Protein AF-A0AA51RRJ1-F1 (afdb_monomer_lite)

Structure (mmCIF, N/CA/C/O backbone):
data_AF-A0AA51RRJ1-F1
#
_entry.id   AF-A0AA51RRJ1-F1
#
loop_
_atom_site.group_PDB
_atom_site.id
_atom_site.type_symbol
_atom_site.label_atom_id
_atom_site.label_alt_id
_atom_site.label_comp_id
_atom_site.label_asym_id
_atom_site.label_entity_id
_atom_site.label_seq_id
_atom_site.pdbx_PDB_ins_code
_atom_site.Cartn_x
_atom_site.Cartn_y
_atom_site.Cartn_z
_atom_site.occupancy
_atom_site.B_iso_or_equiv
_atom_site.auth_seq_id
_atom_site.auth_comp_id
_atom_site.auth_asym_id
_atom_site.auth_atom_id
_atom_site.pdbx_PDB_model_num
ATOM 1 N N . MET A 1 1 ? -23.775 11.816 -1.606 1.00 49.81 1 MET A N 1
ATOM 2 C CA . MET A 1 1 ? -23.199 10.953 -0.552 1.00 49.81 1 MET A CA 1
ATOM 3 C C . MET A 1 1 ? -22.429 9.851 -1.254 1.00 49.81 1 MET A C 1
ATOM 5 O O . MET A 1 1 ? -23.048 9.059 -1.952 1.00 49.81 1 MET A O 1
ATOM 9 N N . LEU A 1 2 ? -21.096 9.878 -1.212 1.00 57.72 2 LEU A N 1
ATOM 10 C CA . LEU A 1 2 ? -20.292 8.845 -1.871 1.00 57.72 2 LEU A CA 1
ATOM 11 C C . LEU A 1 2 ? -20.579 7.480 -1.220 1.00 57.72 2 LEU A C 1
ATOM 13 O O . LEU A 1 2 ? -20.707 7.421 0.006 1.00 57.72 2 LEU A O 1
ATOM 17 N N . PRO A 1 3 ? -20.689 6.389 -1.997 1.00 75.19 3 PRO A N 1
ATOM 18 C CA . PRO A 1 3 ? -20.961 5.073 -1.437 1.00 75.19 3 PRO A CA 1
ATOM 19 C C . PRO A 1 3 ? -19.845 4.686 -0.462 1.00 75.19 3 PRO A C 1
ATOM 21 O O . PRO A 1 3 ? -18.666 4.752 -0.816 1.00 75.19 3 PRO A O 1
ATOM 24 N N . LYS A 1 4 ? -20.198 4.234 0.750 1.00 65.88 4 LYS A N 1
ATOM 25 C CA . LYS A 1 4 ? -19.229 3.752 1.760 1.00 65.88 4 LYS A CA 1
ATOM 26 C C . LYS A 1 4 ? -18.230 2.745 1.175 1.00 65.88 4 LYS A C 1
ATOM 28 O O . LYS A 1 4 ? -17.065 2.759 1.557 1.00 65.88 4 LYS A O 1
ATOM 33 N N . ALA A 1 5 ? -18.669 1.925 0.219 1.00 67.06 5 ALA A N 1
ATOM 34 C CA . ALA A 1 5 ? -17.833 0.959 -0.490 1.00 67.06 5 ALA A CA 1
ATOM 35 C C . ALA A 1 5 ? -16.670 1.616 -1.259 1.00 67.06 5 ALA A C 1
ATOM 37 O O . ALA A 1 5 ? -15.538 1.143 -1.184 1.00 67.06 5 ALA A O 1
ATOM 38 N N . VAL A 1 6 ? -16.912 2.750 -1.928 1.00 66.19 6 VAL A N 1
ATOM 39 C CA . VAL A 1 6 ? -15.872 3.499 -2.656 1.00 66.19 6 VAL A CA 1
ATOM 40 C C . VAL A 1 6 ? -14.835 4.044 -1.674 1.00 66.19 6 VAL A C 1
ATOM 42 O O . VAL A 1 6 ? -13.634 3.913 -1.891 1.00 66.19 6 VAL A O 1
ATOM 45 N N . TYR A 1 7 ? -15.289 4.554 -0.528 1.00 66.81 7 TYR A N 1
ATOM 46 C CA . TYR A 1 7 ? -14.402 5.020 0.542 1.00 66.81 7 TYR A CA 1
ATOM 47 C C . TYR A 1 7 ? -13.611 3.878 1.209 1.00 66.81 7 TYR A C 1
ATOM 49 O O . TYR A 1 7 ? -12.478 4.072 1.648 1.00 66.81 7 TYR A O 1
ATOM 57 N N . GLN A 1 8 ? -14.179 2.670 1.277 1.00 66.44 8 GLN A N 1
ATOM 58 C CA . GLN A 1 8 ? -13.489 1.488 1.802 1.00 66.44 8 GLN A CA 1
ATOM 59 C C . GLN A 1 8 ? -12.389 0.973 0.865 1.00 66.44 8 GLN A C 1
ATOM 61 O O . GLN A 1 8 ? -11.382 0.462 1.371 1.00 66.44 8 GLN A O 1
ATOM 66 N N . LEU A 1 9 ? -12.583 1.115 -0.450 1.00 74.12 9 LEU A N 1
ATOM 67 C CA . LEU A 1 9 ? -11.659 0.680 -1.503 1.00 74.12 9 LEU A CA 1
ATOM 68 C C . LEU A 1 9 ? -10.574 1.715 -1.827 1.00 74.12 9 LEU A C 1
ATOM 70 O O . LEU A 1 9 ? -9.506 1.329 -2.288 1.00 74.12 9 LEU A O 1
ATOM 74 N N . LEU A 1 10 ? -10.797 2.996 -1.520 1.00 71.06 10 LEU A N 1
ATOM 75 C CA . LEU A 1 10 ? -9.845 4.093 -1.742 1.00 71.06 10 LEU A CA 1
ATOM 76 C C . LEU A 1 10 ? -8.381 3.761 -1.375 1.00 71.06 10 LEU A C 1
ATOM 78 O O . LEU A 1 10 ? -7.524 3.864 -2.250 1.00 71.06 10 LEU A O 1
ATOM 82 N N . PRO A 1 11 ? -8.049 3.315 -0.144 1.00 69.44 11 PRO A N 1
ATOM 83 C CA . PRO A 1 11 ? -6.660 3.013 0.217 1.00 69.44 11 PRO A CA 1
ATOM 84 C C . PRO A 1 11 ? -6.066 1.856 -0.590 1.00 69.44 11 PRO A C 1
ATOM 86 O O . PRO A 1 11 ? -4.878 1.874 -0.908 1.00 69.44 11 PRO A O 1
ATOM 89 N N . TYR A 1 12 ? -6.891 0.870 -0.951 1.00 74.00 12 TYR A N 1
ATOM 90 C CA . TYR A 1 12 ? -6.464 -0.238 -1.796 1.00 74.00 12 TYR A CA 1
ATOM 91 C C . TYR A 1 12 ? -6.172 0.249 -3.211 1.00 74.00 12 TYR A C 1
ATOM 93 O O . TYR A 1 12 ? -5.126 -0.103 -3.740 1.00 74.00 12 TYR A O 1
ATOM 101 N N . CYS A 1 13 ? -7.013 1.130 -3.769 1.00 76.12 13 CYS A N 1
ATOM 102 C CA 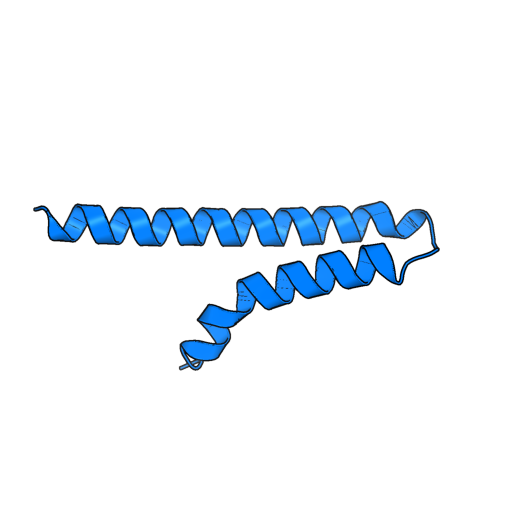. CYS A 1 13 ? -6.768 1.768 -5.062 1.00 76.12 13 CYS A CA 1
ATOM 103 C C . CYS A 1 13 ? -5.439 2.535 -5.077 1.00 76.12 13 CYS A C 1
ATOM 105 O O . CYS A 1 13 ? -4.639 2.323 -5.988 1.00 76.12 13 CYS A O 1
ATOM 107 N N . TYR A 1 14 ? -5.160 3.356 -4.055 1.00 72.06 14 TYR A N 1
ATOM 108 C CA . TY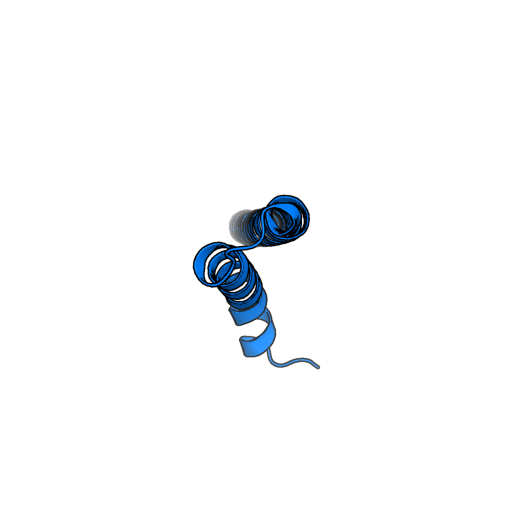R A 1 14 ? -3.887 4.083 -3.941 1.00 72.06 14 TYR A CA 1
ATOM 109 C C . TYR A 1 14 ? -2.678 3.139 -3.885 1.00 72.06 14 TYR A C 1
ATOM 111 O O . TYR A 1 14 ? -1.690 3.375 -4.580 1.00 72.06 14 TYR A O 1
ATOM 119 N N . LEU A 1 15 ? -2.765 2.042 -3.124 1.00 73.19 15 LEU A N 1
ATOM 120 C CA . LEU A 1 15 ? -1.701 1.035 -3.066 1.00 73.19 15 LEU A CA 1
ATOM 121 C C . LEU A 1 15 ? -1.523 0.296 -4.397 1.00 73.19 15 LEU A C 1
ATOM 123 O O . LEU A 1 15 ? -0.393 0.152 -4.857 1.00 73.19 15 LEU A O 1
ATOM 127 N N . THR A 1 16 ? -2.605 -0.127 -5.054 1.00 79.50 16 THR A N 1
ATOM 128 C CA . THR A 1 16 ? -2.516 -0.798 -6.361 1.00 79.50 16 THR A CA 1
ATOM 129 C C . THR A 1 16 ? -1.959 0.116 -7.444 1.00 79.50 16 THR A C 1
ATOM 131 O O . THR A 1 16 ? -1.160 -0.341 -8.254 1.00 79.50 16 THR A O 1
ATOM 134 N N . ILE A 1 17 ? -2.316 1.405 -7.440 1.00 79.06 17 ILE A N 1
ATOM 135 C CA . ILE A 1 17 ? -1.782 2.388 -8.391 1.00 79.06 17 ILE A CA 1
ATOM 136 C C . ILE A 1 17 ? -0.287 2.606 -8.138 1.00 79.06 17 ILE A C 1
ATOM 138 O O . ILE A 1 17 ? 0.487 2.600 -9.091 1.00 79.06 17 ILE A O 1
ATOM 142 N N . ALA A 1 18 ? 0.134 2.727 -6.873 1.00 72.06 18 ALA A N 1
ATOM 143 C CA . ALA A 1 18 ? 1.545 2.852 -6.513 1.00 72.06 18 ALA A CA 1
ATOM 144 C C . ALA A 1 18 ? 2.364 1.635 -6.978 1.00 72.06 18 ALA A C 1
ATOM 146 O O . ALA A 1 18 ? 3.392 1.796 -7.634 1.00 72.06 18 ALA A O 1
ATOM 147 N N . VAL A 1 19 ? 1.887 0.417 -6.695 1.00 78.06 19 VAL A N 1
ATOM 148 C CA . VAL A 1 19 ? 2.558 -0.829 -7.101 1.00 78.06 19 VAL A CA 1
ATOM 149 C C . VAL A 1 19 ? 2.588 -0.968 -8.623 1.00 78.06 19 VAL A C 1
ATOM 151 O O . VAL A 1 19 ? 3.638 -1.276 -9.179 1.00 78.06 19 VAL A O 1
ATOM 154 N N . ALA A 1 20 ? 1.483 -0.684 -9.315 1.00 78.50 20 ALA A N 1
ATOM 155 C CA . ALA A 1 20 ? 1.429 -0.744 -10.775 1.00 78.50 20 ALA A CA 1
ATOM 156 C C . ALA A 1 20 ? 2.414 0.238 -11.430 1.00 78.50 20 ALA A C 1
ATOM 158 O O . ALA A 1 20 ? 3.103 -0.131 -12.380 1.00 78.50 20 ALA A O 1
ATOM 159 N N . LEU A 1 21 ? 2.536 1.458 -10.894 1.00 70.75 21 LEU A N 1
ATOM 160 C CA . LEU A 1 21 ? 3.504 2.457 -11.361 1.00 70.75 21 LEU A CA 1
ATOM 161 C C . LEU A 1 21 ? 4.955 1.995 -11.199 1.00 70.75 21 LEU A C 1
ATOM 163 O O . LEU A 1 21 ? 5.776 2.278 -12.073 1.00 70.75 21 LEU A O 1
ATOM 167 N N . ILE A 1 22 ? 5.264 1.290 -10.110 1.00 69.31 22 ILE A N 1
ATOM 168 C CA . ILE A 1 22 ? 6.610 0.770 -9.842 1.00 69.31 22 ILE A CA 1
ATOM 169 C C . ILE A 1 22 ? 6.916 -0.443 -10.735 1.00 69.31 22 ILE A C 1
ATOM 171 O O . ILE A 1 22 ? 8.011 -0.528 -11.279 1.00 69.31 22 ILE A O 1
ATOM 175 N N . VAL A 1 23 ? 5.957 -1.356 -10.923 1.00 77.69 23 VAL A N 1
ATOM 176 C CA . VAL A 1 23 ? 6.176 -2.639 -11.621 1.00 77.69 23 VAL A CA 1
ATOM 177 C C . VAL A 1 23 ? 6.153 -2.506 -13.146 1.00 77.69 23 VAL A C 1
ATOM 179 O O . VAL A 1 23 ? 6.994 -3.095 -13.813 1.00 77.69 23 VAL A O 1
ATOM 182 N N . PHE A 1 24 ? 5.233 -1.723 -13.718 1.00 72.31 24 PHE A N 1
ATOM 183 C CA . PHE A 1 24 ? 5.130 -1.546 -15.182 1.00 72.31 24 PHE A CA 1
ATOM 184 C C . PHE A 1 24 ? 6.042 -0.423 -15.730 1.00 72.31 24 PHE A C 1
ATOM 186 O O . PHE A 1 24 ? 6.000 -0.078 -16.907 1.00 72.31 24 PHE A O 1
ATOM 193 N N . THR A 1 25 ? 6.809 0.182 -14.823 1.00 62.66 25 THR A N 1
ATOM 194 C CA . THR A 1 25 ? 7.650 1.381 -14.888 1.00 62.66 25 THR A CA 1
ATOM 195 C C . THR A 1 25 ? 9.144 1.319 -15.214 1.00 62.66 25 THR A C 1
ATOM 197 O O . THR A 1 25 ? 9.905 1.583 -14.296 1.00 62.66 25 THR A O 1
ATOM 200 N N . GLU A 1 26 ? 9.626 1.118 -16.443 1.00 68.25 26 GLU A N 1
ATOM 201 C CA . GLU A 1 26 ? 11.087 1.029 -16.705 1.00 68.25 26 GLU A CA 1
ATOM 202 C C . GLU A 1 26 ? 11.871 2.366 -16.633 1.00 68.25 26 GLU A C 1
ATOM 204 O O . GLU A 1 26 ? 13.101 2.375 -16.605 1.00 68.25 26 GLU A O 1
ATOM 209 N N . HIS A 1 27 ? 11.195 3.522 -16.577 1.00 70.38 27 HIS A N 1
ATOM 210 C CA . HIS A 1 27 ? 11.862 4.833 -16.586 1.00 70.38 27 HIS A CA 1
ATOM 211 C C . HIS A 1 27 ? 12.389 5.256 -15.191 1.00 70.38 27 HIS A C 1
ATOM 213 O O . HIS A 1 27 ? 11.595 5.388 -14.255 1.00 70.38 27 HIS A O 1
ATOM 219 N N . PRO A 1 28 ? 13.681 5.617 -15.037 1.00 70.69 28 PRO A N 1
ATOM 220 C CA . PRO A 1 28 ? 14.286 5.931 -13.733 1.00 70.69 28 PRO A CA 1
ATOM 221 C C . PRO A 1 28 ? 13.721 7.190 -13.046 1.00 70.69 28 PRO A C 1
ATOM 223 O O . PRO A 1 28 ? 13.723 7.2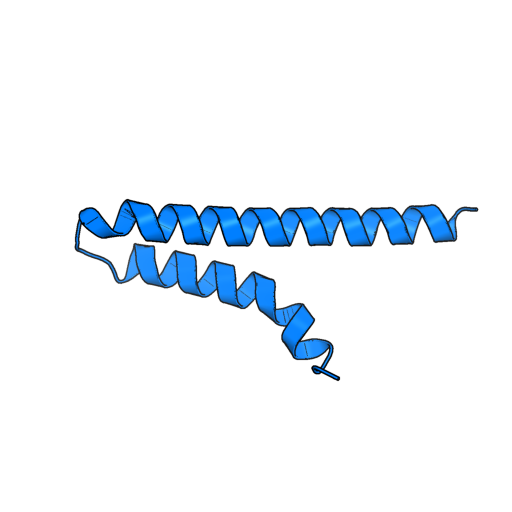73 -11.821 1.00 70.69 28 PRO A O 1
ATOM 226 N N . LEU A 1 29 ? 13.151 8.148 -13.791 1.00 70.88 29 LEU A N 1
ATOM 227 C CA . LEU A 1 29 ? 12.508 9.340 -13.209 1.00 70.88 29 LEU A CA 1
ATOM 228 C C . LEU A 1 29 ? 11.170 9.042 -12.493 1.00 70.88 29 LEU A C 1
ATOM 230 O O . LEU A 1 29 ? 10.646 9.910 -11.794 1.00 70.88 29 LEU A O 1
ATOM 234 N N . ARG A 1 30 ? 10.598 7.834 -12.625 1.00 67.12 30 ARG A N 1
ATOM 235 C CA . ARG A 1 30 ? 9.301 7.472 -12.011 1.00 67.12 30 ARG A CA 1
ATOM 236 C C . ARG A 1 30 ? 9.377 7.086 -10.533 1.00 67.12 30 ARG A C 1
ATOM 238 O O . ARG A 1 30 ? 8.335 6.950 -9.893 1.00 67.12 30 ARG A O 1
ATOM 245 N N . TRP A 1 31 ? 10.579 6.985 -9.971 1.00 67.69 31 TRP A N 1
ATOM 246 C CA . TRP A 1 31 ? 10.769 6.691 -8.550 1.00 67.69 31 TRP A CA 1
ATOM 247 C C . TRP A 1 31 ? 10.163 7.772 -7.652 1.00 67.69 31 TRP A C 1
ATOM 249 O O . TRP A 1 31 ? 9.505 7.437 -6.673 1.00 67.69 31 TRP A O 1
ATOM 259 N N . LEU A 1 32 ? 10.289 9.055 -8.022 1.00 77.69 32 LEU A N 1
ATOM 260 C CA . LEU A 1 32 ? 9.676 10.157 -7.273 1.00 77.69 32 LEU A CA 1
ATOM 261 C C . LEU A 1 32 ? 8.153 9.982 -7.132 1.00 77.69 32 LEU A C 1
ATOM 263 O O . LEU A 1 32 ? 7.681 9.838 -6.004 1.00 77.69 32 LEU A O 1
ATOM 267 N N . PRO A 1 33 ? 7.361 9.954 -8.225 1.00 74.94 33 PRO A N 1
ATOM 268 C CA . PRO A 1 33 ? 5.914 9.823 -8.104 1.00 74.94 33 PRO A CA 1
ATOM 269 C C . PRO A 1 33 ? 5.505 8.489 -7.468 1.00 74.94 33 PRO A C 1
ATOM 271 O O . PRO A 1 33 ? 4.572 8.480 -6.670 1.00 74.94 33 PRO A O 1
ATOM 274 N N . GLY A 1 34 ? 6.219 7.388 -7.733 1.00 71.62 34 GLY A N 1
ATOM 275 C CA . GLY A 1 34 ? 5.966 6.097 -7.082 1.00 71.62 34 GLY A CA 1
ATOM 276 C C . GLY A 1 34 ? 6.112 6.156 -5.557 1.00 71.62 34 GLY A C 1
ATOM 277 O O . GLY A 1 34 ? 5.238 5.671 -4.839 1.00 71.62 34 GLY A O 1
ATOM 278 N N . ILE A 1 35 ? 7.157 6.822 -5.055 1.00 78.94 35 ILE A N 1
ATOM 279 C CA . ILE A 1 35 ? 7.383 7.029 -3.616 1.00 78.94 35 ILE A CA 1
ATOM 280 C C . ILE A 1 35 ? 6.304 7.936 -3.016 1.00 78.94 35 ILE A C 1
ATOM 282 O O . ILE A 1 35 ? 5.765 7.611 -1.960 1.00 78.94 35 ILE A O 1
ATOM 286 N N . PHE A 1 36 ? 5.935 9.033 -3.685 1.00 79.12 36 PHE A N 1
ATOM 287 C CA . PH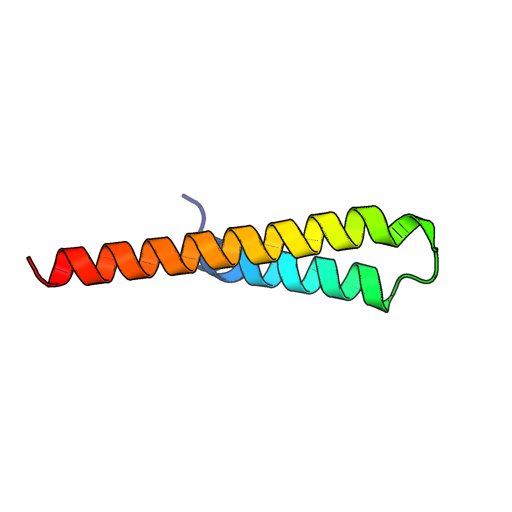E A 1 36 ? 4.851 9.909 -3.221 1.00 79.12 36 PHE A CA 1
ATOM 288 C C . PHE A 1 36 ? 3.510 9.168 -3.144 1.00 79.12 36 PHE A C 1
ATOM 290 O O . PHE A 1 36 ? 2.791 9.296 -2.150 1.00 79.12 36 PHE A O 1
ATOM 297 N N . PHE A 1 37 ? 3.192 8.338 -4.140 1.00 75.38 37 PHE A N 1
ATOM 298 C CA . PHE A 1 37 ? 1.985 7.513 -4.126 1.00 75.38 37 PHE A CA 1
ATOM 299 C C . PHE A 1 37 ? 2.034 6.438 -3.035 1.00 75.38 37 PHE A C 1
ATOM 301 O O . PHE A 1 37 ? 1.052 6.277 -2.307 1.00 75.38 37 PHE A O 1
ATOM 308 N N . ALA A 1 38 ? 3.170 5.765 -2.844 1.00 76.44 38 ALA A N 1
ATOM 309 C CA . ALA A 1 38 ? 3.347 4.795 -1.765 1.00 76.44 38 ALA A CA 1
ATOM 310 C C . ALA A 1 38 ? 3.199 5.445 -0.377 1.00 76.44 38 ALA A C 1
ATOM 312 O O . ALA A 1 38 ? 2.456 4.937 0.465 1.00 76.44 38 ALA A O 1
ATOM 313 N N . LEU A 1 39 ? 3.828 6.605 -0.154 1.00 81.56 39 LEU A N 1
ATOM 314 C CA . LEU A 1 39 ? 3.691 7.385 1.079 1.00 81.56 39 LEU A CA 1
ATOM 315 C C . LEU A 1 39 ? 2.246 7.827 1.306 1.00 81.56 39 LEU A C 1
ATOM 317 O O . LEU A 1 39 ? 1.746 7.691 2.421 1.00 81.56 39 LEU A O 1
ATOM 321 N N . SER A 1 40 ? 1.552 8.286 0.261 1.00 78.00 40 SER A N 1
ATOM 322 C CA . SER A 1 40 ? 0.135 8.650 0.359 1.00 78.00 40 SER A CA 1
ATOM 323 C C . SER A 1 40 ? -0.732 7.449 0.759 1.00 78.00 40 SER A C 1
ATOM 325 O O . SER A 1 40 ? -1.562 7.565 1.661 1.00 78.00 40 SER A O 1
ATOM 327 N N . GLY A 1 41 ? -0.477 6.267 0.184 1.00 77.56 41 GLY A N 1
ATOM 328 C CA . GLY A 1 41 ? -1.175 5.030 0.529 1.00 77.56 41 GLY A CA 1
ATOM 329 C C . GLY A 1 41 ? -0.941 4.615 1.983 1.00 77.56 41 GLY A C 1
ATOM 330 O O . GLY A 1 41 ? -1.896 4.315 2.702 1.00 77.56 41 GLY A O 1
ATOM 331 N N . ILE A 1 42 ? 0.310 4.672 2.452 1.00 79.25 42 ILE A N 1
ATOM 332 C CA . ILE A 1 42 ? 0.671 4.375 3.848 1.00 79.25 42 ILE A CA 1
ATOM 333 C C . ILE A 1 42 ? 0.034 5.390 4.807 1.00 79.25 42 ILE A C 1
ATOM 335 O O . ILE A 1 42 ? -0.513 4.994 5.837 1.00 79.25 42 ILE A O 1
ATOM 339 N N . MET A 1 43 ? 0.062 6.683 4.477 1.00 79.38 43 MET A N 1
ATOM 340 C CA . MET A 1 43 ? -0.535 7.755 5.282 1.00 79.38 43 MET A CA 1
ATOM 341 C C . MET A 1 43 ? -2.044 7.535 5.459 1.00 79.38 43 MET A C 1
ATOM 343 O O . MET A 1 43 ? -2.546 7.557 6.585 1.00 79.38 43 MET A O 1
ATOM 347 N N . VAL A 1 44 ? -2.760 7.235 4.370 1.00 79.38 44 VAL A N 1
ATOM 348 C CA . VAL A 1 44 ? -4.201 6.934 4.403 1.00 79.38 44 VAL A CA 1
ATOM 349 C C . VAL A 1 44 ? -4.479 5.667 5.217 1.00 79.38 44 VAL A C 1
ATOM 351 O O . VAL A 1 44 ? -5.420 5.639 6.014 1.00 79.38 44 VAL A O 1
ATOM 354 N N . MET A 1 45 ? -3.646 4.630 5.081 1.00 74.62 45 MET A N 1
ATOM 355 C CA . MET A 1 45 ? -3.757 3.405 5.882 1.00 74.62 45 MET A CA 1
ATOM 356 C C . MET A 1 45 ? -3.595 3.702 7.381 1.00 74.62 45 MET A C 1
ATOM 358 O O . MET A 1 45 ? -4.403 3.241 8.191 1.00 74.62 45 MET A O 1
ATOM 362 N N . ARG A 1 46 ? -2.600 4.519 7.759 1.00 78.44 46 ARG A N 1
ATOM 363 C CA . ARG A 1 46 ? -2.377 4.939 9.152 1.00 78.44 46 ARG A CA 1
ATOM 364 C C . ARG A 1 46 ? -3.554 5.728 9.706 1.00 78.44 46 ARG A C 1
ATOM 366 O O . ARG A 1 46 ? -3.992 5.432 10.816 1.00 78.44 46 ARG A O 1
ATOM 373 N N . TRP A 1 47 ? -4.086 6.676 8.941 1.00 75.75 47 TR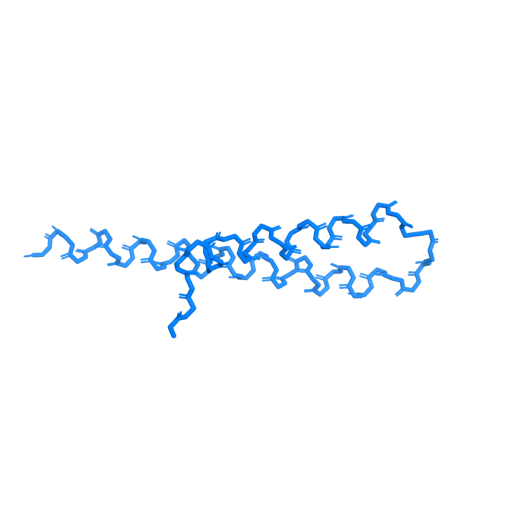P A N 1
ATOM 374 C CA . TRP A 1 47 ? -5.230 7.476 9.375 1.00 75.75 47 TRP A CA 1
ATOM 375 C C . TRP A 1 47 ? -6.470 6.602 9.590 1.00 75.75 47 TRP A C 1
ATOM 377 O O . TRP A 1 47 ? -7.200 6.761 10.565 1.00 75.75 47 TRP A O 1
ATOM 387 N N . ARG A 1 48 ? -6.646 5.576 8.750 1.00 73.06 48 ARG A N 1
A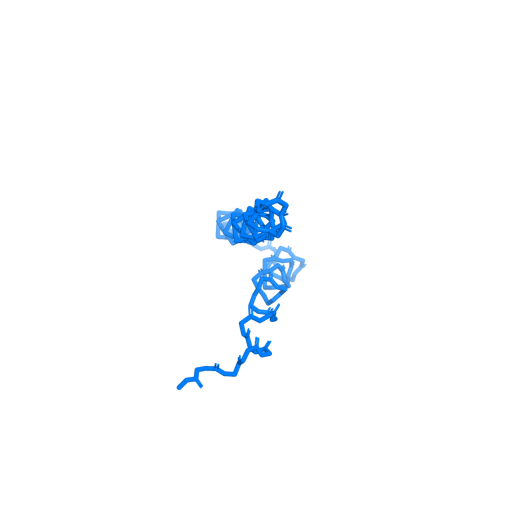TOM 388 C CA . ARG A 1 48 ? -7.726 4.597 8.897 1.00 73.06 48 ARG A CA 1
ATOM 389 C C . ARG A 1 48 ? -7.544 3.686 10.116 1.00 73.06 48 ARG A C 1
ATOM 391 O O . ARG A 1 48 ? -8.531 3.339 10.756 1.00 73.06 48 ARG A O 1
ATOM 398 N N . ILE A 1 49 ? -6.311 3.295 10.446 1.00 77.81 49 ILE A N 1
ATOM 399 C CA . ILE A 1 49 ? -6.015 2.541 11.677 1.00 77.81 49 ILE A CA 1
ATOM 400 C C . ILE A 1 49 ? -6.309 3.404 12.909 1.00 77.81 49 ILE A C 1
ATOM 402 O O . ILE A 1 49 ? -6.885 2.900 13.868 1.00 77.81 49 ILE A O 1
ATOM 406 N N . GLN A 1 50 ? -5.958 4.692 12.876 1.00 78.75 50 GLN A N 1
ATOM 407 C CA . GLN A 1 50 ? -6.274 5.629 13.957 1.00 78.75 50 GLN A CA 1
ATOM 408 C C . GLN A 1 50 ? -7.783 5.802 14.135 1.00 78.75 50 GLN A C 1
ATOM 410 O O . GLN A 1 50 ? -8.269 5.595 15.238 1.00 78.75 50 GLN A O 1
ATOM 415 N N . ALA A 1 51 ? -8.529 6.031 13.053 1.00 76.00 51 ALA A N 1
ATOM 416 C CA . ALA A 1 51 ? -9.986 6.159 13.112 1.00 76.00 51 ALA A CA 1
ATOM 417 C C . ALA A 1 51 ? -10.673 4.910 13.704 1.00 76.00 51 ALA A C 1
ATOM 419 O O . ALA A 1 51 ? -11.653 5.023 14.433 1.00 76.00 51 ALA A O 1
ATOM 420 N N . ARG A 1 52 ? -10.146 3.705 13.433 1.00 71.00 52 ARG A N 1
ATOM 421 C CA . ARG A 1 52 ? -10.646 2.461 14.052 1.00 71.00 52 ARG A CA 1
ATOM 422 C C . ARG A 1 52 ? -10.325 2.371 15.543 1.00 71.00 52 ARG A C 1
ATOM 424 O O . ARG A 1 52 ? -11.140 1.863 16.301 1.00 71.00 52 ARG A O 1
ATOM 431 N N . LYS A 1 53 ? -9.141 2.831 15.958 1.00 72.06 53 LYS A N 1
ATOM 432 C CA . LYS A 1 53 ? -8.760 2.870 17.378 1.00 72.06 53 LYS A CA 1
ATOM 433 C C . LYS A 1 53 ? -9.633 3.846 18.159 1.00 72.06 53 LYS A C 1
ATOM 435 O O . LYS A 1 53 ? -10.054 3.523 19.257 1.00 72.06 53 LYS A O 1
ATOM 440 N N . GLU A 1 54 ? -9.922 4.999 17.574 1.00 74.38 54 GLU A N 1
ATOM 441 C CA . GLU A 1 54 ? -10.750 6.043 18.180 1.00 74.38 54 GLU A CA 1
ATOM 442 C C . GLU A 1 54 ? -12.193 5.562 18.406 1.00 74.38 54 GLU A C 1
ATOM 444 O O . GLU A 1 54 ? -12.773 5.809 19.457 1.00 74.38 54 GLU A O 1
ATOM 449 N N . GLN A 1 55 ? -12.735 4.771 17.474 1.00 65.50 55 GLN A N 1
ATOM 450 C CA . GLN A 1 55 ? -14.033 4.107 17.645 1.00 65.50 55 GLN A CA 1
ATOM 451 C C . GLN A 1 55 ? -14.024 3.050 18.757 1.00 65.50 55 GLN A C 1
ATOM 453 O O . GLN A 1 55 ? -14.972 2.985 19.527 1.00 65.50 55 GLN A O 1
ATOM 458 N N . ALA A 1 56 ? -12.951 2.263 18.875 1.00 65.94 56 ALA A N 1
ATOM 459 C CA . ALA A 1 56 ? -12.838 1.238 19.913 1.00 65.94 56 ALA A CA 1
ATOM 460 C C . ALA A 1 56 ? -12.703 1.820 21.333 1.00 65.94 56 ALA A C 1
ATOM 462 O O . ALA A 1 56 ? -13.125 1.178 22.286 1.00 65.94 56 ALA A O 1
ATOM 463 N N . ILE A 1 57 ? -12.124 3.018 21.479 1.00 71.62 57 ILE A N 1
ATOM 464 C CA . ILE A 1 57 ? -12.013 3.718 22.772 1.00 71.62 57 ILE A CA 1
ATOM 465 C C . ILE A 1 57 ? -13.384 4.255 23.216 1.00 71.62 57 ILE A C 1
ATOM 467 O O . ILE A 1 57 ? -13.753 4.094 24.375 1.00 71.62 57 ILE A O 1
ATOM 471 N N . ASN A 1 58 ? -14.168 4.815 22.290 1.00 61.75 58 ASN A N 1
ATOM 472 C CA . ASN A 1 58 ? -15.505 5.356 22.573 1.00 61.75 58 ASN A CA 1
ATOM 473 C C . ASN A 1 58 ? -16.559 4.289 22.930 1.00 61.75 58 ASN A C 1
ATOM 475 O O . ASN A 1 58 ? -17.607 4.632 23.457 1.00 61.75 58 ASN A O 1
ATOM 479 N N . GLU A 1 59 ? -16.327 3.010 22.615 1.00 64.19 59 GLU A N 1
ATOM 480 C CA . GLU A 1 59 ? -17.214 1.901 23.017 1.00 64.19 59 GLU A CA 1
ATOM 481 C C . GLU A 1 59 ? -16.918 1.377 24.437 1.00 64.19 59 GLU A C 1
ATOM 483 O O . GLU A 1 59 ? -17.677 0.560 24.958 1.00 64.19 59 GLU A O 1
ATOM 488 N N . THR A 1 60 ? -15.819 1.820 25.061 1.00 62.06 60 THR A N 1
ATOM 489 C CA . THR A 1 60 ? -15.404 1.415 26.418 1.00 62.06 60 THR A CA 1
ATOM 490 C C . THR A 1 60 ? -15.673 2.457 27.511 1.00 62.06 60 THR A C 1
ATOM 492 O O . THR A 1 60 ? -15.414 2.157 28.677 1.00 62.06 60 THR A O 1
ATOM 495 N N . GLU A 1 61 ? -16.184 3.639 27.155 1.00 52.00 61 GLU A N 1
ATOM 496 C CA . GLU A 1 61 ? -16.661 4.683 28.086 1.00 52.00 61 GLU A CA 1
ATOM 497 C C . GLU A 1 61 ? -18.184 4.617 28.274 1.00 52.00 61 GLU A C 1
ATOM 499 O O . GLU A 1 61 ? -18.637 4.833 29.422 1.00 52.00 61 GLU A O 1
#

Foldseek 3Di:
DPPVVCVVCVLVVLVVVLVCCVVVPPDPVSPVVSVVSVVVSVVSVVVVVVVVVVVVVVVVD

Secondary structure (DSSP, 8-state):
---HHHHHHHHHHHHHHHHHHHHS---GGGHHHHHHHHHHHHHHHHHHHHHHHHHHHHT--

Sequence (61 aa):
MLPKAVYQLLPYCYLTIAVALIVFTEHPLRWLPGIFFALSGIMVMRWRIQARKEQAINETE

Organism: NCBI:txid3070815

pLDDT: mean 71.87, std 6.62, range [49.81, 81.56]

Radius of gyration: 15.28 Å; chains: 1; bounding box: 38×14×45 Å